Protein AF-A0A1W1UMK9-F1 (afdb_monomer_lite)

Sequence (109 aa):
MKTKRGYTLIELVIAIGVIVILGSSIVSAYINLNNSRSKIYEVQNINNKLQNAMEETVVKINGGEVMGFQNHDVNVKTKQISEDLFEVSVSFGEKYELKKLVKKGIHTD

Organism: NCBI:txid573058

pLDDT: mean 77.81, std 11.09, range [40.34, 92.06]

InterPro domains:
  IPR012902 Prokaryotic N-terminal methylation site [PF07963] (1-25)
  IPR012902 Prokaryotic N-terminal methylation site [PS00409] (5-25)
  IPR012902 Prokaryotic N-terminal methylation site [TIGR02532] (4-24)
  IPR045584 Pilin-like [SSF54523] (8-60)

Structure (mmCIF, N/CA/C/O backbone):
data_AF-A0A1W1UMK9-F1
#
_entry.id   AF-A0A1W1UMK9-F1
#
loop_
_atom_site.group_PDB
_atom_site.id
_atom_site.type_symbol
_atom_site.label_atom_id
_atom_site.label_alt_id
_ato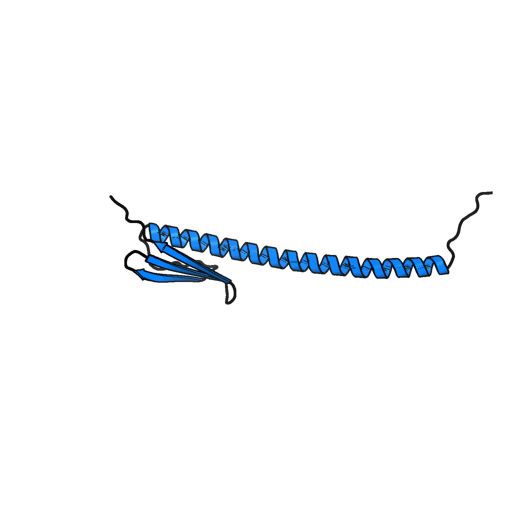m_site.label_comp_id
_atom_site.label_asym_id
_atom_site.label_entity_id
_atom_site.label_seq_id
_atom_site.pdbx_PDB_ins_code
_atom_site.Cartn_x
_atom_site.Cartn_y
_atom_site.Cartn_z
_atom_site.occupancy
_atom_site.B_iso_or_equiv
_atom_site.auth_seq_id
_atom_site.auth_comp_id
_atom_site.auth_asym_id
_atom_site.auth_atom_id
_atom_site.pdbx_PDB_model_num
ATOM 1 N N . MET A 1 1 ? -45.577 22.448 44.398 1.00 40.34 1 MET A N 1
ATOM 2 C CA . MET A 1 1 ? -44.291 21.872 44.857 1.00 40.34 1 MET A CA 1
ATOM 3 C C . MET A 1 1 ? -43.592 21.222 43.670 1.00 40.34 1 MET A C 1
ATOM 5 O O . MET A 1 1 ? -44.177 20.336 43.064 1.00 40.34 1 MET A O 1
ATOM 9 N N . LYS A 1 2 ? -42.394 21.686 43.283 1.00 48.56 2 LYS A N 1
ATOM 10 C CA . LYS A 1 2 ? -41.581 21.025 42.245 1.00 48.56 2 LYS A CA 1
ATOM 11 C C . LYS A 1 2 ? -40.927 19.792 42.872 1.00 48.56 2 LYS A C 1
ATOM 13 O O . LYS A 1 2 ? -40.090 19.935 43.759 1.00 48.56 2 LYS A O 1
ATOM 18 N N . THR A 1 3 ? -41.325 18.598 42.453 1.00 55.41 3 THR A N 1
ATOM 19 C CA . THR A 1 3 ? -40.679 17.345 42.856 1.00 55.41 3 THR A CA 1
ATOM 20 C C . THR A 1 3 ? -39.256 17.319 42.297 1.00 55.41 3 THR A C 1
ATOM 22 O O . THR A 1 3 ? -39.053 17.240 41.087 1.00 55.41 3 THR A O 1
ATOM 25 N N . LYS A 1 4 ? -38.248 17.421 43.173 1.00 61.03 4 LYS A N 1
ATOM 26 C CA . LYS A 1 4 ? -36.856 17.141 42.801 1.00 61.03 4 LYS A CA 1
ATOM 27 C C . LYS A 1 4 ? -36.753 15.638 42.531 1.00 61.03 4 LYS A C 1
ATOM 29 O O . LYS A 1 4 ? -36.795 14.846 43.466 1.00 61.03 4 LYS A O 1
ATOM 34 N N . ARG A 1 5 ? -36.681 15.247 41.258 1.00 66.94 5 ARG A N 1
ATOM 35 C CA . ARG A 1 5 ? -36.403 13.863 40.854 1.00 66.94 5 ARG A CA 1
ATOM 36 C C . ARG A 1 5 ? -34.903 13.619 41.031 1.00 66.94 5 ARG A C 1
ATOM 38 O O . ARG A 1 5 ? -34.106 14.213 40.313 1.00 66.94 5 ARG A O 1
ATOM 45 N N . GLY A 1 6 ? -34.535 12.839 42.044 1.00 72.06 6 GLY A N 1
ATOM 46 C CA . GLY A 1 6 ? -33.174 12.334 42.231 1.00 72.06 6 GLY A CA 1
ATOM 47 C C . GLY A 1 6 ? -33.021 10.971 41.562 1.00 72.06 6 GLY A C 1
ATOM 48 O O . GLY A 1 6 ? -33.998 10.233 41.465 1.00 72.06 6 GLY A O 1
ATOM 49 N N . TYR A 1 7 ? -31.811 10.653 41.107 1.00 80.12 7 TYR A N 1
ATOM 50 C CA . TYR A 1 7 ? -31.484 9.321 40.603 1.00 80.12 7 TYR A CA 1
ATOM 51 C C . TYR A 1 7 ? -31.220 8.375 41.768 1.00 80.12 7 TYR A C 1
ATOM 53 O O . TYR A 1 7 ? -30.568 8.738 42.751 1.00 80.12 7 TYR A O 1
ATOM 61 N N . THR A 1 8 ? -31.723 7.157 41.651 1.00 85.88 8 THR A N 1
ATOM 62 C CA . THR A 1 8 ? -31.405 6.083 42.587 1.00 85.88 8 THR A CA 1
ATOM 63 C C . THR A 1 8 ? -29.982 5.577 42.344 1.00 85.88 8 THR A C 1
ATOM 65 O O . THR A 1 8 ? -29.469 5.600 41.226 1.00 85.88 8 THR A O 1
ATOM 68 N N . LEU A 1 9 ? -29.323 5.090 43.400 1.00 85.19 9 LEU A N 1
ATOM 69 C CA . LEU A 1 9 ? -27.968 4.530 43.298 1.00 85.19 9 LEU A CA 1
ATOM 70 C C . LEU A 1 9 ? -27.885 3.396 42.265 1.00 85.19 9 LEU A C 1
ATOM 72 O O . LEU A 1 9 ? -26.884 3.272 41.566 1.00 85.19 9 LEU A O 1
ATOM 76 N N . ILE A 1 10 ? -28.952 2.603 42.131 1.00 88.19 10 ILE A N 1
ATOM 77 C CA . ILE A 1 10 ? -29.016 1.504 41.167 1.00 88.19 10 ILE A CA 1
ATOM 78 C C . ILE A 1 10 ? -29.052 2.001 39.715 1.00 88.19 10 ILE A C 1
ATOM 80 O O . ILE A 1 10 ? -28.339 1.457 38.875 1.00 88.19 10 ILE A O 1
ATOM 84 N N . GLU A 1 11 ? -29.797 3.072 39.421 1.00 85.62 11 GLU A N 1
ATOM 85 C CA . GLU A 1 11 ? -29.806 3.699 38.089 1.00 85.62 11 GLU A CA 1
ATOM 86 C C . GLU A 1 11 ? -28.413 4.208 37.712 1.00 85.62 11 GLU A C 1
ATOM 88 O O . GLU A 1 11 ? -27.995 4.091 36.560 1.00 85.62 11 GLU A O 1
ATOM 93 N N . LEU A 1 12 ? -27.662 4.712 38.693 1.00 88.12 12 LEU A N 1
ATOM 94 C CA . LEU A 1 12 ? -26.308 5.210 38.487 1.00 88.12 12 LEU A CA 1
ATOM 95 C C . LEU A 1 12 ? -25.319 4.077 38.160 1.00 88.12 12 LEU A C 1
ATOM 97 O O . LEU A 1 12 ? -24.511 4.210 37.243 1.00 88.12 12 LEU A O 1
ATOM 101 N N . VAL A 1 13 ? -25.421 2.938 38.852 1.00 89.81 13 VAL A N 1
ATOM 102 C CA . VAL A 1 13 ? -24.597 1.746 38.578 1.00 89.81 13 VAL A CA 1
ATOM 103 C C . VAL A 1 13 ? -24.891 1.177 37.188 1.00 89.81 13 VAL A C 1
ATOM 105 O O . VAL A 1 13 ? -23.961 0.870 36.440 1.00 89.81 13 VAL A O 1
ATOM 108 N N . ILE A 1 14 ? -26.170 1.087 36.812 1.00 91.31 14 ILE A N 1
ATOM 109 C CA . ILE A 1 14 ? -26.578 0.619 35.481 1.00 91.31 14 ILE A CA 1
ATOM 110 C C . ILE A 1 14 ? -26.043 1.564 34.397 1.00 91.31 14 ILE A C 1
ATOM 112 O O . ILE A 1 14 ? -25.474 1.100 33.408 1.00 91.31 14 ILE A O 1
ATOM 116 N N . ALA A 1 15 ? -26.157 2.881 34.595 1.00 89.56 15 ALA A N 1
ATOM 117 C CA . ALA A 1 15 ? -25.657 3.871 33.644 1.00 89.56 15 ALA A CA 1
ATOM 118 C C . ALA A 1 15 ? -24.137 3.763 33.433 1.00 89.56 15 ALA A C 1
ATOM 120 O O . ALA A 1 15 ? -23.677 3.764 32.290 1.00 89.56 15 ALA A O 1
ATOM 121 N N . ILE A 1 16 ? -23.358 3.602 34.508 1.00 90.88 16 ILE A N 1
ATOM 122 C CA . ILE A 1 16 ? -21.904 3.400 34.416 1.00 90.88 16 ILE A CA 1
ATOM 123 C C . ILE A 1 16 ? -21.588 2.114 33.644 1.00 90.88 16 ILE A C 1
ATOM 125 O O . ILE A 1 16 ? -20.738 2.133 32.753 1.00 90.88 16 ILE A O 1
ATOM 129 N N . GLY A 1 17 ? -22.299 1.018 33.928 1.00 89.88 17 GLY A N 1
ATOM 130 C CA . GLY A 1 17 ? -22.120 -0.249 33.217 1.00 89.88 17 GLY A CA 1
ATOM 131 C C . GLY A 1 17 ? -22.336 -0.113 31.706 1.00 89.88 17 GLY A C 1
ATOM 132 O O . GLY A 1 17 ? -21.502 -0.558 30.916 1.00 89.88 17 GLY A O 1
ATOM 133 N N . VAL A 1 18 ? -23.403 0.576 31.295 1.00 90.81 18 VAL A N 1
ATOM 134 C CA . VAL A 1 18 ? -23.694 0.838 29.875 1.00 90.81 18 VAL A CA 1
ATOM 135 C C . VAL A 1 18 ? -22.608 1.705 29.230 1.00 90.81 18 VAL A C 1
ATOM 137 O O . VAL A 1 18 ? -22.156 1.394 28.127 1.00 90.81 18 VAL A O 1
ATOM 140 N N . ILE A 1 19 ? -22.138 2.752 29.916 1.00 92.06 19 ILE A N 1
ATOM 141 C CA . ILE A 1 19 ? -21.075 3.635 29.405 1.00 92.06 19 ILE A CA 1
ATOM 142 C C . ILE A 1 19 ? -19.772 2.861 29.183 1.00 92.06 19 ILE A C 1
ATOM 144 O O . ILE A 1 19 ? -19.114 3.068 28.166 1.00 92.06 19 ILE A O 1
ATOM 148 N N . VAL A 1 20 ? -19.404 1.948 30.085 1.00 91.75 20 VAL A N 1
ATOM 149 C CA . VAL A 1 20 ? -18.180 1.141 29.948 1.00 91.75 20 VAL A CA 1
ATOM 150 C C . VAL A 1 20 ? -18.273 0.186 28.752 1.00 91.75 20 VAL A C 1
ATOM 152 O O . VAL A 1 20 ? -17.339 0.111 27.947 1.00 91.75 20 VAL A O 1
ATOM 155 N N . ILE A 1 21 ? -19.408 -0.499 28.588 1.00 88.06 21 ILE A N 1
ATOM 156 C CA . ILE A 1 21 ? -19.636 -1.415 27.457 1.00 88.06 21 ILE A CA 1
ATOM 157 C C . ILE A 1 21 ? -19.560 -0.652 26.127 1.00 88.06 21 ILE A C 1
ATOM 159 O O . ILE A 1 21 ? -18.822 -1.049 25.219 1.00 88.06 21 ILE A O 1
ATOM 163 N N . LEU A 1 22 ? -20.260 0.479 26.021 1.00 88.75 22 LEU A N 1
ATOM 164 C CA . LEU A 1 22 ? -20.251 1.297 24.806 1.00 88.75 22 LEU A CA 1
ATOM 165 C C . LEU A 1 22 ? -18.875 1.928 24.554 1.00 88.75 22 LEU A C 1
ATOM 167 O O . LEU A 1 22 ? -18.375 1.888 23.429 1.00 88.75 22 LEU A O 1
ATOM 171 N N . GLY A 1 23 ? -18.233 2.452 25.597 1.00 85.44 23 GLY A N 1
ATOM 172 C CA . GLY A 1 23 ? -16.923 3.091 25.512 1.00 85.44 23 GLY A CA 1
ATOM 173 C C . GLY A 1 23 ? -15.845 2.139 24.998 1.00 85.44 23 GLY A C 1
ATOM 174 O O . GLY A 1 23 ? -15.115 2.486 24.071 1.00 85.44 23 GLY A O 1
ATOM 175 N N . SER A 1 24 ? -15.791 0.912 25.525 1.00 82.50 24 SER A N 1
ATOM 176 C CA . SER A 1 24 ? -14.827 -0.105 25.073 1.00 82.50 24 SER A CA 1
ATOM 177 C C . SER A 1 24 ? -14.975 -0.458 23.584 1.00 82.50 24 SER A C 1
ATOM 179 O O . SER A 1 24 ? -13.976 -0.594 22.868 1.00 82.50 24 SER A O 1
ATOM 181 N N . SER A 1 25 ? -16.216 -0.525 23.097 1.00 79.38 25 SER A N 1
ATOM 182 C CA . SER A 1 25 ? -16.533 -0.833 21.699 1.00 79.38 25 SER A CA 1
ATOM 183 C C . SER A 1 25 ? -16.125 0.309 20.763 1.00 79.38 25 SER A C 1
ATOM 185 O O . SER A 1 25 ? -15.484 0.076 19.736 1.00 79.38 25 SER A O 1
ATOM 187 N N . ILE A 1 26 ? -16.433 1.554 21.142 1.00 85.88 26 ILE A N 1
ATOM 188 C CA . ILE A 1 26 ? -16.099 2.755 20.361 1.00 85.88 26 ILE A CA 1
ATOM 189 C C . ILE A 1 26 ? -14.580 2.946 20.275 1.00 85.88 26 ILE A C 1
ATOM 191 O O . ILE A 1 26 ? -14.052 3.182 19.187 1.00 85.88 26 ILE A O 1
ATOM 195 N N . VAL A 1 27 ? -13.864 2.799 21.395 1.00 82.69 27 VAL A N 1
ATOM 196 C CA . VAL A 1 27 ? -12.398 2.933 21.434 1.00 82.69 27 VAL A CA 1
ATOM 197 C C . VAL A 1 27 ? -11.729 1.874 20.557 1.00 82.69 27 VAL A C 1
ATOM 199 O O . VAL A 1 27 ? -10.855 2.206 19.755 1.00 82.69 27 VAL A O 1
ATOM 202 N N . SER A 1 28 ? -12.175 0.619 20.638 1.00 74.38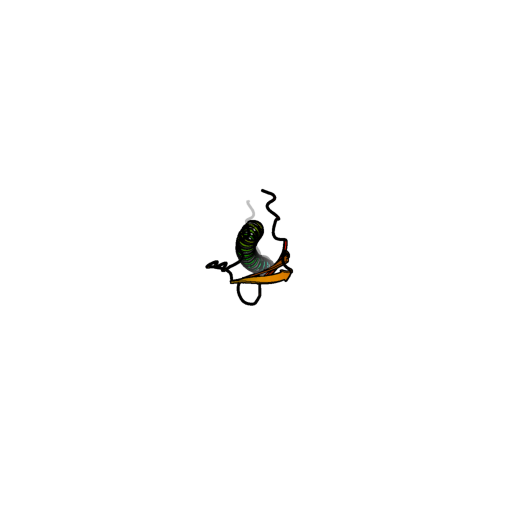 28 SER A N 1
ATOM 203 C CA . SER A 1 28 ? -11.630 -0.466 19.810 1.00 74.38 28 SER A CA 1
ATOM 204 C C . SER A 1 28 ? -11.854 -0.220 18.315 1.00 74.38 28 SER A C 1
ATOM 206 O O . SER A 1 28 ? -10.929 -0.379 17.514 1.00 74.38 28 SER A O 1
ATOM 208 N N . ALA A 1 29 ? -13.053 0.228 17.929 1.00 77.44 29 ALA A N 1
ATOM 209 C CA . ALA A 1 29 ? -13.356 0.585 16.545 1.00 77.44 29 ALA A CA 1
ATOM 210 C C . ALA A 1 29 ? -12.482 1.749 16.049 1.00 77.44 29 ALA A C 1
ATOM 212 O O . ALA A 1 29 ? -11.938 1.688 14.944 1.00 77.44 29 ALA A O 1
ATOM 213 N N . TYR A 1 30 ? -12.290 2.780 16.875 1.00 77.31 30 TYR A N 1
ATOM 214 C CA . TYR A 1 30 ? -11.455 3.932 16.540 1.00 77.31 30 TYR A CA 1
ATOM 215 C C . TYR A 1 30 ? -9.983 3.547 16.328 1.00 77.31 30 TYR A C 1
ATOM 217 O O . TYR A 1 30 ? -9.388 3.932 15.320 1.00 77.31 30 TYR A O 1
ATOM 225 N N . ILE A 1 31 ? -9.409 2.735 17.223 1.00 80.31 31 ILE A N 1
ATOM 226 C CA . ILE A 1 31 ? -8.028 2.241 17.095 1.00 80.31 31 ILE A CA 1
ATOM 227 C C . ILE A 1 31 ? -7.867 1.434 15.803 1.00 80.31 31 ILE A C 1
ATOM 229 O O . ILE A 1 31 ? -6.908 1.641 15.056 1.00 80.31 31 ILE A O 1
ATOM 233 N N . ASN A 1 32 ? -8.818 0.547 15.501 1.00 75.06 32 ASN A N 1
ATOM 234 C CA . ASN A 1 32 ? -8.746 -0.286 14.305 1.00 75.06 32 ASN A CA 1
ATOM 235 C C . ASN A 1 32 ? -8.835 0.549 13.013 1.00 75.06 32 ASN A C 1
ATOM 237 O O . ASN A 1 32 ? -8.070 0.332 12.070 1.00 75.06 32 ASN A O 1
ATOM 241 N N . LEU A 1 33 ? -9.716 1.555 12.984 1.00 73.62 33 LEU A N 1
ATOM 242 C CA . LEU A 1 33 ? -9.832 2.496 11.867 1.00 73.62 33 LEU A CA 1
ATOM 243 C C . LEU A 1 33 ? -8.565 3.336 11.690 1.00 73.62 33 LEU A C 1
ATOM 245 O O . LEU A 1 33 ? -8.125 3.525 10.557 1.00 73.62 33 LEU A O 1
ATOM 249 N N . ASN A 1 34 ? -7.958 3.815 12.777 1.00 74.00 34 ASN A N 1
ATOM 250 C CA . ASN A 1 34 ? -6.741 4.621 12.700 1.00 74.00 34 ASN A CA 1
ATOM 251 C C . ASN A 1 34 ? -5.542 3.793 12.207 1.00 74.00 34 ASN A C 1
ATOM 253 O O . ASN A 1 34 ? -4.816 4.215 11.306 1.00 74.00 34 ASN A O 1
ATOM 257 N N . ASN A 1 35 ? -5.394 2.567 12.716 1.00 73.19 35 ASN A N 1
ATOM 258 C CA . ASN A 1 35 ? -4.369 1.628 12.259 1.00 73.19 35 ASN A CA 1
ATOM 259 C C . ASN A 1 35 ? -4.564 1.242 10.786 1.00 73.19 35 ASN A C 1
ATOM 261 O O . ASN A 1 35 ? -3.591 1.139 10.040 1.00 73.19 35 ASN A O 1
ATOM 265 N N . SER A 1 36 ? -5.814 1.059 10.352 1.00 70.31 36 SER A N 1
ATOM 266 C CA . SER A 1 36 ? -6.139 0.764 8.953 1.00 70.31 36 SER A CA 1
ATOM 267 C C . SER A 1 36 ? -5.833 1.951 8.041 1.00 70.31 36 SER A C 1
ATOM 269 O O . SER A 1 36 ? -5.211 1.771 6.999 1.00 70.31 36 SER A O 1
ATOM 271 N N . ARG A 1 37 ? -6.193 3.176 8.447 1.00 70.38 37 ARG A N 1
ATOM 272 C CA . ARG A 1 37 ? -5.876 4.402 7.697 1.00 70.38 37 ARG A CA 1
ATOM 273 C C . ARG A 1 37 ? -4.373 4.594 7.543 1.00 70.38 37 ARG A C 1
ATOM 275 O O . ARG A 1 37 ? -3.924 4.825 6.429 1.00 70.38 37 ARG A O 1
ATOM 282 N N . SER A 1 38 ? -3.608 4.440 8.624 1.00 72.12 38 SER A N 1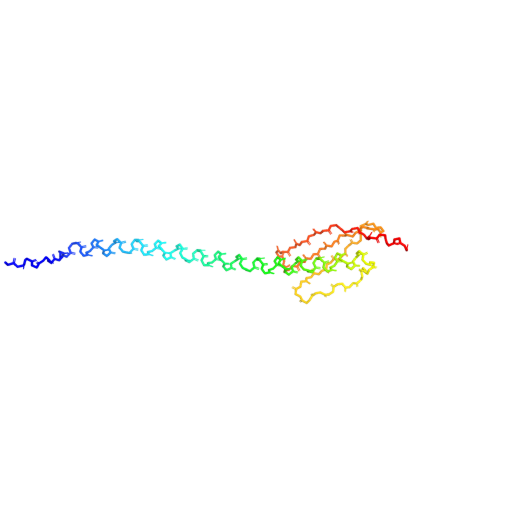
ATOM 283 C CA . SER A 1 38 ? -2.144 4.561 8.591 1.00 72.12 38 SER A CA 1
ATOM 284 C C . SER A 1 38 ? -1.515 3.598 7.575 1.00 72.12 38 SER A C 1
ATOM 286 O O . SER A 1 38 ? -0.768 4.021 6.695 1.00 72.12 38 SER A O 1
ATOM 288 N N . LYS A 1 39 ? -1.928 2.323 7.599 1.00 70.94 39 LYS A N 1
ATOM 289 C CA . LYS A 1 39 ? -1.468 1.317 6.628 1.00 70.94 39 LYS A CA 1
ATOM 290 C C . LYS A 1 39 ? -1.879 1.645 5.192 1.00 70.94 39 LYS A C 1
ATOM 292 O O . LYS A 1 39 ? -1.095 1.433 4.275 1.00 70.94 39 LYS A O 1
ATOM 297 N N . ILE A 1 40 ? -3.089 2.166 4.978 1.00 74.38 40 ILE A N 1
ATOM 298 C CA . ILE A 1 40 ? -3.557 2.560 3.640 1.00 74.38 40 ILE A CA 1
ATOM 299 C C . ILE A 1 40 ? -2.728 3.728 3.099 1.00 74.38 40 ILE A C 1
ATOM 301 O O . ILE A 1 40 ? -2.325 3.679 1.941 1.00 74.38 40 ILE A O 1
ATOM 305 N N . TYR A 1 41 ? -2.437 4.747 3.913 1.00 74.75 41 TYR A N 1
ATOM 306 C CA . TYR A 1 41 ? -1.604 5.876 3.487 1.00 74.75 41 TYR A CA 1
ATOM 307 C C . TYR A 1 41 ? -0.173 5.446 3.160 1.00 74.75 41 TYR A C 1
ATOM 309 O O . TYR A 1 41 ? 0.392 5.910 2.171 1.00 74.75 41 TYR A O 1
ATOM 317 N N . GLU A 1 42 ? 0.397 4.531 3.944 1.00 76.56 42 GLU A N 1
ATOM 318 C CA . GLU A 1 42 ? 1.719 3.965 3.670 1.00 76.56 42 GLU A CA 1
ATOM 319 C C . GLU A 1 42 ? 1.732 3.205 2.335 1.00 76.56 42 GLU A C 1
ATOM 321 O O . GLU A 1 42 ? 2.574 3.473 1.477 1.00 76.56 42 GLU A O 1
ATOM 326 N N . VAL A 1 43 ? 0.748 2.329 2.109 1.00 79.12 43 VAL A N 1
ATOM 327 C CA . VAL A 1 43 ? 0.622 1.569 0.856 1.00 79.12 43 VAL A CA 1
ATOM 328 C C . VAL A 1 43 ? 0.365 2.489 -0.338 1.00 79.12 43 VAL A C 1
ATOM 330 O O . VAL A 1 43 ? 0.954 2.279 -1.394 1.00 79.12 43 VAL A O 1
ATOM 333 N N . GLN A 1 44 ? -0.461 3.528 -0.192 1.00 82.19 44 GLN A N 1
ATOM 334 C CA . GLN A 1 44 ? -0.700 4.508 -1.257 1.00 82.19 44 GLN A CA 1
ATOM 335 C C . GLN A 1 44 ? 0.570 5.281 -1.615 1.00 82.19 44 GLN A C 1
ATOM 337 O O . GLN A 1 44 ? 0.869 5.449 -2.795 1.00 82.19 44 GLN A O 1
ATOM 342 N N . ASN A 1 45 ? 1.343 5.713 -0.616 1.00 83.75 45 ASN A N 1
ATOM 343 C CA . ASN A 1 45 ? 2.603 6.409 -0.853 1.00 83.75 45 ASN A CA 1
ATOM 344 C C . ASN A 1 45 ? 3.616 5.506 -1.575 1.00 83.75 45 ASN A C 1
ATOM 346 O O . ASN A 1 45 ? 4.228 5.926 -2.555 1.00 83.75 45 ASN A O 1
ATOM 350 N N . ILE A 1 46 ? 3.748 4.247 -1.140 1.00 83.88 46 ILE A N 1
ATOM 351 C CA . ILE A 1 46 ? 4.612 3.257 -1.800 1.00 83.88 46 ILE A CA 1
ATOM 352 C C . ILE A 1 46 ? 4.142 3.007 -3.237 1.00 83.88 46 ILE A C 1
ATOM 354 O O . ILE A 1 46 ? 4.959 3.028 -4.154 1.00 83.88 46 ILE A O 1
ATOM 358 N N . ASN A 1 47 ? 2.837 2.830 -3.455 1.00 83.31 47 ASN A N 1
ATOM 359 C CA . ASN A 1 47 ? 2.282 2.592 -4.785 1.00 83.31 47 ASN A CA 1
ATOM 360 C C . ASN A 1 47 ? 2.571 3.757 -5.743 1.00 83.31 47 ASN A C 1
ATOM 362 O O . ASN A 1 47 ? 3.029 3.526 -6.857 1.00 83.31 47 ASN A O 1
ATOM 366 N N . ASN A 1 48 ? 2.398 5.003 -5.291 1.00 86.31 48 ASN A N 1
ATOM 367 C CA . ASN A 1 48 ? 2.701 6.185 -6.101 1.00 86.31 48 ASN A CA 1
ATOM 368 C C . ASN A 1 48 ? 4.189 6.254 -6.477 1.00 86.31 48 ASN A C 1
ATOM 370 O O . ASN A 1 48 ? 4.522 6.523 -7.628 1.00 86.31 48 ASN A O 1
ATOM 374 N N . LYS A 1 49 ? 5.097 5.966 -5.533 1.00 84.81 49 LYS A N 1
ATOM 375 C CA . LYS A 1 49 ? 6.544 5.926 -5.808 1.00 84.81 49 LYS A CA 1
ATOM 376 C C . LYS A 1 49 ? 6.906 4.847 -6.827 1.00 84.81 49 LYS A C 1
ATOM 378 O O . LYS A 1 49 ? 7.655 5.114 -7.765 1.00 84.81 49 LYS A O 1
ATOM 383 N N . LEU A 1 50 ? 6.359 3.642 -6.655 1.00 85.62 50 LEU A N 1
ATOM 384 C CA . LEU A 1 50 ? 6.583 2.524 -7.570 1.00 85.62 50 LEU A CA 1
ATOM 385 C C . LEU A 1 50 ? 6.037 2.830 -8.970 1.00 85.62 50 LEU A C 1
ATOM 387 O O . LEU A 1 50 ? 6.719 2.561 -9.958 1.00 85.62 50 LEU A O 1
ATOM 391 N N . GLN A 1 51 ? 4.836 3.408 -9.061 1.00 86.56 51 GLN A N 1
ATOM 392 C CA . GLN A 1 51 ? 4.211 3.765 -10.331 1.00 86.56 51 GLN A CA 1
ATOM 393 C C . GLN A 1 51 ? 4.997 4.855 -11.065 1.00 86.56 51 GLN A C 1
ATOM 395 O O . GLN A 1 51 ? 5.302 4.674 -12.241 1.00 86.56 51 GLN A O 1
ATOM 400 N N . ASN A 1 52 ? 5.395 5.930 -10.380 1.00 87.06 52 ASN A N 1
ATOM 401 C CA . ASN A 1 52 ? 6.169 7.011 -10.994 1.00 87.06 52 ASN A CA 1
ATOM 402 C C . ASN A 1 52 ? 7.508 6.500 -11.545 1.00 87.06 52 ASN A C 1
ATOM 404 O O . ASN A 1 52 ? 7.839 6.742 -12.703 1.00 87.06 52 ASN A O 1
ATOM 408 N N . ALA A 1 53 ? 8.249 5.719 -10.754 1.00 85.31 53 ALA A N 1
ATOM 409 C CA . ALA A 1 53 ?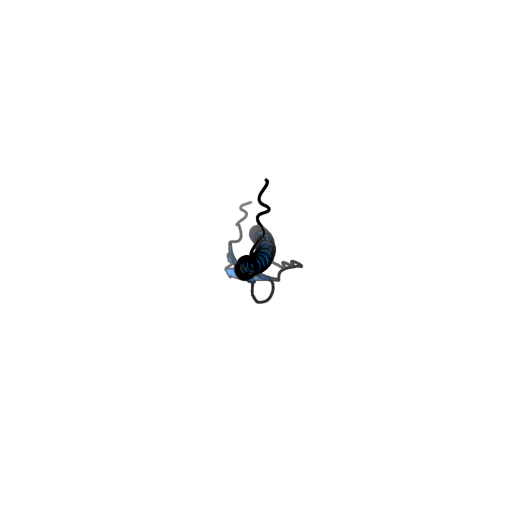 9.514 5.140 -11.203 1.00 85.31 53 ALA A CA 1
ATOM 410 C C . ALA A 1 53 ? 9.330 4.141 -12.359 1.00 85.31 53 ALA A C 1
ATOM 412 O O . ALA A 1 53 ? 10.171 4.064 -13.259 1.00 85.31 53 ALA A O 1
ATOM 413 N N . MET A 1 54 ? 8.228 3.385 -12.360 1.00 85.31 54 MET A N 1
ATOM 414 C CA . MET A 1 54 ? 7.872 2.498 -13.466 1.00 85.31 54 MET A CA 1
ATOM 415 C C . MET A 1 54 ? 7.594 3.299 -14.741 1.00 85.31 54 MET A C 1
ATOM 417 O O . MET A 1 54 ? 8.126 2.960 -15.793 1.00 85.31 54 MET A O 1
ATOM 421 N N . GLU A 1 55 ? 6.796 4.362 -14.663 1.00 84.94 55 GLU A N 1
ATOM 422 C CA . GLU A 1 55 ? 6.470 5.219 -15.807 1.00 84.94 55 GLU A CA 1
ATOM 423 C C . GLU A 1 55 ? 7.716 5.906 -16.377 1.00 84.94 55 GLU A C 1
ATOM 425 O O . GLU A 1 55 ? 7.943 5.837 -17.585 1.00 84.94 55 GLU A O 1
ATOM 430 N N . GLU A 1 56 ? 8.580 6.465 -15.527 1.00 84.31 56 GLU A N 1
ATOM 431 C CA . GLU A 1 56 ? 9.863 7.041 -15.950 1.00 84.31 56 GLU A CA 1
ATOM 432 C C . GLU A 1 56 ? 10.739 6.020 -16.687 1.00 84.31 56 GLU A C 1
ATOM 434 O O . GLU A 1 56 ? 11.336 6.326 -17.721 1.00 84.31 56 GLU A O 1
ATOM 439 N N . THR A 1 57 ? 10.799 4.790 -16.174 1.00 81.06 57 THR A N 1
ATOM 440 C CA . THR A 1 57 ? 11.596 3.715 -16.776 1.00 81.06 57 THR A CA 1
ATOM 441 C C . THR A 1 57 ? 11.009 3.264 -18.113 1.00 81.06 57 THR A C 1
ATOM 443 O O . THR A 1 57 ? 11.737 3.089 -19.089 1.00 81.06 57 THR A O 1
ATOM 446 N N . VAL A 1 58 ? 9.683 3.128 -18.190 1.00 81.94 58 VAL A N 1
ATOM 447 C CA . VAL A 1 58 ? 8.959 2.794 -19.425 1.00 81.94 58 VAL A CA 1
ATOM 448 C C . VAL A 1 58 ? 9.212 3.849 -20.503 1.00 81.94 58 VAL A C 1
ATOM 450 O O . VAL A 1 58 ? 9.504 3.493 -21.643 1.00 81.94 58 VAL A O 1
ATOM 453 N N . VAL A 1 59 ? 9.125 5.138 -20.157 1.00 82.88 59 VAL A N 1
ATOM 454 C CA . VAL A 1 59 ? 9.353 6.245 -21.099 1.00 82.88 59 VAL A CA 1
ATOM 455 C C . VAL A 1 59 ? 10.774 6.208 -21.653 1.00 82.88 59 VAL A C 1
ATOM 457 O O . VAL A 1 59 ? 10.955 6.328 -22.862 1.00 82.88 59 VAL A O 1
ATOM 460 N N . LYS A 1 60 ? 11.778 5.977 -20.804 1.00 78.12 60 LYS A N 1
ATOM 461 C CA . LYS A 1 60 ? 13.178 5.908 -21.243 1.00 78.12 60 LYS A CA 1
ATOM 462 C C . LYS A 1 60 ? 13.459 4.695 -22.133 1.00 78.12 60 LYS A C 1
ATOM 464 O O . LYS A 1 60 ? 14.090 4.853 -23.175 1.00 78.12 60 LYS A O 1
ATOM 469 N N . ILE A 1 61 ? 12.899 3.524 -21.807 1.00 78.31 61 ILE A N 1
ATOM 470 C CA . ILE A 1 61 ? 12.983 2.329 -22.669 1.00 78.31 61 ILE A CA 1
ATOM 471 C C . ILE A 1 61 ? 12.326 2.593 -24.027 1.00 78.31 61 ILE A C 1
ATOM 473 O O . ILE A 1 61 ? 12.883 2.225 -25.062 1.00 78.31 61 ILE A O 1
ATOM 477 N N . ASN A 1 62 ? 11.177 3.270 -24.043 1.00 77.31 62 ASN A N 1
ATOM 478 C CA . ASN A 1 62 ? 10.514 3.670 -25.284 1.00 77.31 62 ASN A CA 1
ATOM 479 C C . ASN A 1 62 ? 11.335 4.693 -26.086 1.00 77.31 62 ASN A C 1
ATOM 481 O O . ASN A 1 62 ? 11.319 4.637 -27.313 1.00 77.31 62 ASN A O 1
ATOM 485 N N . GLY A 1 63 ? 12.066 5.583 -25.409 1.00 73.00 63 GLY A N 1
ATOM 486 C CA . GLY A 1 63 ? 13.016 6.532 -26.001 1.00 73.00 63 GLY A CA 1
ATOM 487 C C . GLY A 1 63 ? 14.367 5.921 -26.395 1.00 73.00 63 GLY A C 1
ATOM 488 O O . GLY A 1 63 ? 15.220 6.616 -26.933 1.00 73.00 63 GLY A O 1
ATOM 489 N N . GLY A 1 64 ? 14.573 4.623 -26.150 1.00 68.06 64 GLY A N 1
ATOM 490 C CA . GLY A 1 64 ? 15.777 3.889 -26.537 1.00 68.06 64 GLY A CA 1
ATOM 491 C C . GLY A 1 64 ? 16.947 3.956 -25.553 1.00 68.06 64 GLY A C 1
ATOM 492 O O . GLY A 1 64 ? 17.982 3.343 -25.820 1.00 68.06 64 GLY A O 1
ATOM 493 N N . GLU A 1 65 ? 16.774 4.604 -24.401 1.00 67.56 65 GLU A N 1
ATOM 494 C CA . GLU A 1 65 ? 17.731 4.598 -23.296 1.00 67.56 65 GLU A CA 1
ATOM 495 C C . GLU A 1 65 ? 17.432 3.415 -22.367 1.00 67.56 65 GLU A C 1
ATOM 497 O O . GLU A 1 65 ? 16.375 3.353 -21.746 1.00 67.56 65 GLU A O 1
ATOM 502 N N . VAL A 1 66 ? 18.351 2.446 -22.277 1.00 63.34 66 VAL A N 1
ATOM 503 C CA . VAL A 1 66 ? 18.113 1.177 -21.550 1.00 63.34 66 VAL A CA 1
ATOM 504 C C . VAL A 1 66 ? 19.070 0.975 -20.365 1.00 63.34 66 VAL A C 1
ATOM 506 O O . VAL A 1 66 ? 18.987 -0.032 -19.665 1.00 63.34 66 VAL A O 1
ATOM 509 N N . MET A 1 67 ? 19.999 1.902 -20.104 1.00 56.62 67 MET A N 1
ATOM 510 C CA . MET A 1 67 ? 21.039 1.693 -19.089 1.00 56.62 67 MET A CA 1
ATOM 511 C C . MET A 1 67 ? 20.899 2.618 -17.879 1.00 56.62 67 MET A C 1
ATOM 513 O O . MET A 1 67 ? 20.957 3.835 -18.004 1.00 56.62 67 MET A O 1
ATOM 517 N N . GLY A 1 68 ? 20.802 2.003 -16.694 1.00 57.53 68 GLY A N 1
ATOM 518 C CA . GLY A 1 68 ? 21.062 2.650 -15.405 1.00 57.53 68 GLY A CA 1
ATOM 519 C C . GLY A 1 68 ? 19.948 3.554 -14.881 1.00 57.53 68 GLY A C 1
ATOM 520 O O . GLY A 1 68 ? 20.167 4.744 -14.671 1.00 57.53 68 GLY A O 1
ATOM 521 N N . PHE A 1 69 ? 18.769 2.996 -14.593 1.00 63.91 69 PHE A N 1
ATOM 522 C CA . PHE A 1 69 ? 17.719 3.730 -13.882 1.00 63.91 69 PHE A CA 1
ATOM 523 C C . PHE A 1 69 ? 18.007 3.732 -12.382 1.00 63.91 69 PHE A C 1
ATOM 525 O O . PHE A 1 69 ? 17.730 2.763 -11.679 1.00 63.91 69 PHE A O 1
ATOM 532 N N . GLN A 1 70 ? 18.595 4.820 -11.892 1.00 59.38 70 GLN A N 1
ATOM 533 C CA . GLN A 1 70 ? 18.710 5.058 -10.458 1.00 59.38 70 GLN A CA 1
ATOM 534 C C . GLN A 1 70 ? 17.534 5.914 -10.004 1.00 59.38 70 GLN A C 1
ATOM 536 O O . GLN A 1 70 ? 17.382 7.052 -10.444 1.00 59.38 70 GLN A O 1
ATOM 541 N N . ASN A 1 71 ? 16.710 5.366 -9.117 1.00 64.56 71 ASN A N 1
ATOM 542 C CA . ASN A 1 71 ? 15.727 6.127 -8.365 1.00 64.56 71 ASN A CA 1
ATOM 543 C C . ASN A 1 71 ? 16.110 6.022 -6.881 1.00 64.56 71 ASN A C 1
ATOM 545 O O . ASN A 1 71 ? 16.424 4.936 -6.401 1.00 64.56 71 ASN A O 1
ATOM 549 N N . HIS A 1 72 ? 16.175 7.152 -6.174 1.00 66.69 72 HIS A N 1
ATOM 550 C CA . HIS A 1 72 ? 16.717 7.206 -4.807 1.00 66.69 72 HIS A CA 1
ATOM 551 C C . HIS A 1 72 ? 15.861 6.427 -3.799 1.00 66.69 72 HIS A C 1
ATOM 553 O O . HIS A 1 72 ? 16.368 5.957 -2.784 1.00 66.69 72 HIS A O 1
ATOM 559 N N . ASP A 1 73 ? 14.571 6.279 -4.101 1.00 71.44 73 ASP A N 1
ATOM 560 C CA . ASP A 1 73 ? 13.589 5.732 -3.172 1.00 71.44 73 ASP A CA 1
ATOM 561 C C . ASP A 1 73 ? 13.203 4.279 -3.467 1.00 71.44 73 ASP A C 1
ATOM 563 O O . ASP A 1 73 ? 12.674 3.604 -2.587 1.00 71.44 73 ASP A O 1
ATOM 567 N N . VAL A 1 74 ? 13.419 3.791 -4.692 1.00 79.50 74 VAL A N 1
ATOM 568 C CA . VAL A 1 74 ? 12.968 2.468 -5.152 1.00 79.50 74 VAL A CA 1
ATOM 569 C C . VAL A 1 74 ? 14.043 1.796 -5.997 1.00 79.50 74 VAL A C 1
ATOM 571 O O . VAL A 1 74 ? 14.785 2.444 -6.730 1.00 79.50 74 VAL A O 1
ATOM 574 N N . 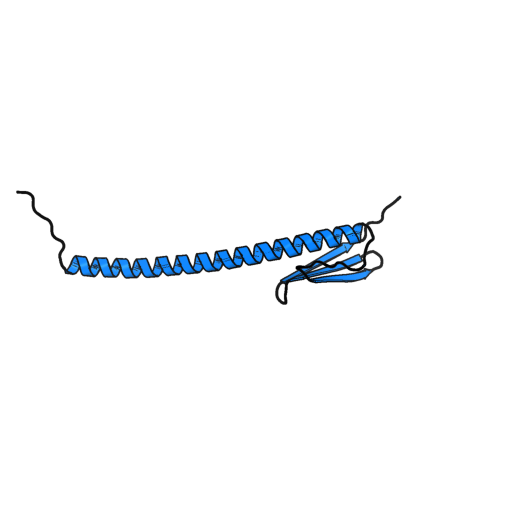ASN A 1 75 ? 14.111 0.472 -5.930 1.00 82.12 75 ASN A N 1
ATOM 575 C CA . ASN A 1 75 ? 15.053 -0.300 -6.724 1.00 82.12 75 ASN A CA 1
ATOM 576 C C . ASN A 1 75 ? 14.444 -0.617 -8.090 1.00 82.12 75 ASN A C 1
ATOM 578 O O . ASN A 1 75 ? 13.377 -1.223 -8.162 1.00 82.12 75 ASN A O 1
ATOM 582 N N . VAL A 1 76 ? 15.129 -0.243 -9.166 1.00 82.19 76 VAL A N 1
ATOM 583 C CA . VAL A 1 76 ? 14.680 -0.500 -10.537 1.00 82.19 76 VAL A CA 1
ATOM 584 C C . VAL A 1 76 ? 15.606 -1.526 -11.177 1.00 82.19 76 VAL A C 1
ATOM 586 O O . VAL A 1 76 ? 16.820 -1.341 -11.242 1.00 82.19 76 VAL A O 1
ATOM 589 N N . LYS A 1 77 ? 15.031 -2.615 -11.682 1.00 84.44 77 LYS A N 1
ATOM 590 C CA . LYS A 1 77 ? 15.726 -3.643 -12.456 1.00 84.44 77 LYS A CA 1
ATOM 591 C C . LYS A 1 77 ? 15.083 -3.752 -13.826 1.00 84.44 77 LYS A C 1
ATOM 593 O O . LYS A 1 77 ? 13.865 -3.821 -13.939 1.00 84.44 77 LYS A O 1
ATOM 598 N N . THR A 1 78 ? 15.910 -3.811 -14.861 1.00 81.88 78 THR A N 1
ATOM 599 C CA . THR A 1 78 ? 15.453 -4.041 -16.234 1.00 81.88 78 THR A CA 1
ATOM 600 C C . THR A 1 78 ? 16.114 -5.304 -16.757 1.00 81.88 78 THR A C 1
ATOM 602 O O . THR A 1 78 ? 17.334 -5.446 -16.669 1.00 81.88 78 THR A O 1
ATOM 605 N N . LYS A 1 79 ? 15.315 -6.233 -17.277 1.00 84.88 79 LYS A N 1
ATOM 606 C CA . LYS A 1 79 ? 15.778 -7.470 -17.903 1.00 84.88 79 LYS A CA 1
ATOM 607 C C . LYS A 1 79 ? 15.344 -7.472 -19.359 1.00 84.88 79 LYS A C 1
ATOM 609 O O . LYS A 1 79 ? 14.157 -7.402 -19.655 1.00 84.88 79 LYS A O 1
ATOM 614 N N . GLN A 1 80 ? 16.298 -7.579 -20.272 1.00 84.06 80 GLN A N 1
ATOM 615 C CA . GLN A 1 80 ? 15.991 -7.744 -21.686 1.00 84.06 80 GLN A CA 1
ATOM 616 C C . GLN A 1 80 ? 15.469 -9.165 -21.947 1.00 84.06 80 GLN A C 1
ATOM 618 O O . GLN A 1 80 ? 16.094 -10.140 -21.526 1.00 84.06 80 GLN A O 1
ATOM 623 N N . ILE A 1 81 ? 14.310 -9.272 -22.601 1.00 85.00 81 ILE A N 1
ATOM 624 C CA . ILE A 1 81 ? 13.671 -10.542 -22.980 1.00 85.00 81 ILE A CA 1
ATOM 625 C C . ILE A 1 81 ? 13.896 -10.831 -24.473 1.00 85.00 81 ILE A C 1
ATOM 627 O O . ILE A 1 81 ? 14.190 -11.968 -24.833 1.00 85.00 81 ILE A O 1
ATOM 631 N N . SER A 1 82 ? 13.805 -9.806 -25.327 1.00 83.44 82 SER A N 1
ATOM 632 C CA . SER A 1 82 ? 14.141 -9.852 -26.762 1.00 83.44 82 SER A CA 1
ATOM 633 C C . SER A 1 82 ? 14.795 -8.535 -27.205 1.00 83.44 82 SER A C 1
ATOM 635 O O . SER A 1 82 ? 14.985 -7.632 -26.390 1.00 83.44 82 SER A O 1
ATOM 637 N N . GLU A 1 83 ? 15.167 -8.400 -28.483 1.00 79.06 83 GLU A N 1
ATOM 638 C CA . GLU A 1 83 ? 15.752 -7.157 -29.027 1.00 79.06 83 GLU A CA 1
ATOM 639 C C . GLU A 1 83 ? 14.902 -5.910 -28.735 1.00 79.06 83 GLU A C 1
ATOM 641 O O . GLU A 1 83 ? 15.437 -4.835 -28.461 1.00 79.06 83 GLU A O 1
ATOM 646 N N . ASP A 1 84 ? 13.582 -6.069 -28.740 1.00 80.81 84 ASP A N 1
ATOM 647 C CA . ASP A 1 84 ? 12.592 -5.011 -28.591 1.00 80.81 84 ASP A CA 1
ATOM 648 C C . ASP A 1 84 ? 11.718 -5.146 -27.334 1.00 80.81 84 ASP A C 1
ATOM 650 O O . ASP A 1 84 ? 10.870 -4.288 -27.116 1.00 80.81 84 ASP A O 1
ATOM 654 N N . LEU A 1 85 ? 11.898 -6.170 -26.491 1.00 80.88 85 LEU A N 1
ATOM 655 C CA . LEU A 1 85 ? 11.071 -6.405 -25.301 1.00 80.88 85 LEU A CA 1
ATOM 656 C C . LEU A 1 85 ? 11.904 -6.443 -24.024 1.00 80.88 85 LEU A C 1
ATOM 658 O O . LEU A 1 85 ? 12.874 -7.196 -23.902 1.00 80.88 85 LEU A O 1
ATOM 662 N N . PHE A 1 86 ? 11.447 -5.692 -23.028 1.00 83.75 86 PHE A N 1
ATOM 663 C CA . PHE A 1 86 ? 12.092 -5.545 -21.733 1.00 83.75 86 PHE A CA 1
ATOM 664 C C . PHE A 1 86 ? 11.091 -5.812 -20.613 1.00 83.75 86 PHE A C 1
ATOM 666 O O . PHE A 1 86 ? 9.957 -5.345 -20.644 1.00 83.75 86 PHE A O 1
ATOM 673 N N . GLU A 1 87 ? 11.511 -6.554 -19.599 1.00 85.50 87 GLU A N 1
ATOM 674 C CA . GLU A 1 87 ? 10.807 -6.663 -18.328 1.00 85.50 87 GLU A CA 1
ATOM 675 C C . GLU A 1 87 ? 11.388 -5.635 -17.359 1.00 85.50 87 GLU A C 1
ATOM 677 O O . GLU A 1 87 ? 12.567 -5.692 -17.004 1.00 85.50 87 GLU A O 1
ATOM 682 N N . VAL A 1 88 ? 10.555 -4.696 -16.925 1.00 86.31 88 VAL A N 1
ATOM 683 C CA . VAL A 1 88 ? 10.892 -3.718 -15.892 1.00 86.31 88 VAL A CA 1
ATOM 684 C C . VAL A 1 88 ? 10.296 -4.189 -14.580 1.00 86.31 88 VAL A C 1
ATOM 686 O O . VAL A 1 88 ? 9.096 -4.447 -14.497 1.00 86.31 88 VAL A O 1
ATOM 689 N N . SER A 1 89 ? 11.133 -4.290 -13.556 1.00 85.75 89 SER A N 1
ATOM 690 C CA . SER A 1 89 ? 10.740 -4.588 -12.182 1.00 85.75 89 SER A CA 1
ATOM 691 C C . SER A 1 89 ? 11.144 -3.424 -11.285 1.00 85.75 89 SER A C 1
ATOM 693 O O . SER A 1 89 ? 12.325 -3.089 -11.203 1.00 85.75 89 SER A O 1
ATOM 695 N N . VAL A 1 90 ? 10.178 -2.807 -10.612 1.00 87.81 90 VAL A N 1
ATOM 696 C CA . VAL A 1 90 ? 10.410 -1.744 -9.626 1.00 87.81 90 VAL A CA 1
ATOM 697 C C . VAL A 1 90 ? 10.008 -2.277 -8.259 1.00 87.81 90 VAL A C 1
ATOM 699 O O . VAL A 1 90 ? 8.876 -2.729 -8.095 1.00 87.81 90 VAL A O 1
ATOM 702 N N . SER A 1 91 ? 10.907 -2.238 -7.278 1.00 85.75 91 SER A N 1
ATOM 703 C CA . SER A 1 91 ? 10.658 -2.771 -5.937 1.00 85.75 91 SER A CA 1
ATOM 704 C C . SER A 1 91 ? 10.951 -1.761 -4.828 1.00 85.75 91 SER A C 1
ATOM 706 O O . SER A 1 91 ? 11.907 -0.988 -4.900 1.00 85.75 91 SER A O 1
ATOM 708 N N . PHE A 1 92 ? 10.152 -1.809 -3.764 1.00 83.06 92 PHE A N 1
ATOM 709 C CA . PHE A 1 92 ? 10.336 -1.034 -2.537 1.00 83.06 92 PHE A CA 1
ATOM 710 C C . PHE A 1 92 ? 10.414 -1.993 -1.343 1.00 83.06 92 PHE A C 1
ATOM 712 O O . PHE A 1 92 ? 9.422 -2.620 -0.959 1.00 83.06 92 PHE A O 1
ATOM 719 N N . GLY A 1 93 ? 11.612 -2.130 -0.767 1.00 79.31 93 GLY A N 1
ATOM 720 C CA . GLY A 1 93 ? 11.900 -3.158 0.237 1.00 79.31 93 GLY A CA 1
ATOM 721 C C . GLY A 1 93 ? 11.710 -4.585 -0.302 1.00 79.31 93 GLY A C 1
ATOM 722 O O . GLY A 1 93 ? 11.781 -4.819 -1.505 1.00 79.31 93 GLY A O 1
ATOM 723 N N . GLU A 1 94 ? 11.462 -5.545 0.595 1.00 76.56 94 GLU A N 1
ATOM 724 C CA . GLU A 1 94 ? 11.275 -6.966 0.237 1.00 76.56 94 GLU A CA 1
ATOM 725 C C . GLU A 1 94 ? 9.821 -7.338 -0.102 1.00 76.56 94 GLU A C 1
ATOM 727 O O . GLU A 1 94 ? 9.566 -8.406 -0.650 1.00 76.56 94 GLU A O 1
ATOM 732 N N . LYS A 1 95 ? 8.850 -6.482 0.247 1.00 74.38 95 LYS A N 1
ATOM 733 C CA . LYS A 1 95 ? 7.414 -6.816 0.187 1.00 74.38 95 LYS A CA 1
ATOM 734 C C . LYS A 1 95 ? 6.670 -6.283 -1.032 1.00 74.38 95 LYS A C 1
ATOM 736 O O . LYS A 1 95 ? 5.615 -6.824 -1.349 1.00 74.38 95 LYS A O 1
ATOM 741 N N . TYR A 1 96 ? 7.159 -5.223 -1.672 1.00 79.88 96 TYR A N 1
ATOM 742 C CA . TYR A 1 96 ? 6.422 -4.539 -2.733 1.00 79.88 96 TYR A CA 1
ATOM 743 C C . TYR A 1 96 ? 7.232 -4.532 -4.024 1.00 79.88 96 TYR A C 1
ATOM 745 O O . TYR A 1 96 ? 8.338 -3.996 -4.063 1.00 79.88 96 TYR A O 1
ATOM 753 N N . GLU A 1 97 ? 6.669 -5.110 -5.082 1.00 84.12 97 GLU A N 1
ATOM 754 C CA . GLU A 1 97 ? 7.274 -5.179 -6.410 1.00 84.12 97 GLU A CA 1
ATOM 755 C C . GLU A 1 97 ? 6.193 -4.980 -7.481 1.00 84.12 97 GLU A C 1
ATOM 757 O O . GLU A 1 97 ? 5.131 -5.601 -7.429 1.00 84.12 97 GLU A O 1
ATOM 762 N N . LEU A 1 98 ? 6.467 -4.116 -8.458 1.00 84.62 98 LEU A N 1
ATOM 763 C CA . LEU A 1 98 ? 5.692 -3.974 -9.686 1.00 84.62 98 LEU A CA 1
ATOM 764 C C . LEU A 1 98 ? 6.521 -4.489 -10.854 1.00 84.62 98 LEU A C 1
ATOM 766 O O . LEU A 1 98 ? 7.676 -4.097 -11.010 1.00 84.62 98 LEU A O 1
ATOM 770 N N . LYS A 1 99 ? 5.911 -5.316 -11.705 1.00 87.94 99 LYS A N 1
ATOM 771 C CA . LYS A 1 99 ? 6.523 -5.812 -12.941 1.00 87.94 99 LYS A CA 1
ATOM 772 C C . LYS A 1 99 ? 5.699 -5.410 -14.144 1.00 87.94 99 LYS A C 1
ATOM 774 O O . LYS A 1 99 ? 4.471 -5.495 -14.112 1.00 87.94 99 LYS A O 1
ATOM 779 N N . LYS A 1 100 ? 6.370 -5.005 -15.215 1.00 85.31 100 LYS A N 1
ATOM 780 C CA . LYS A 1 100 ? 5.722 -4.670 -16.480 1.00 85.31 100 LYS A CA 1
ATOM 781 C C . LYS A 1 100 ? 6.608 -5.051 -17.655 1.00 85.31 100 LYS A C 1
ATOM 783 O O . LYS A 1 100 ? 7.809 -4.803 -17.642 1.00 85.31 100 LYS A O 1
ATOM 788 N N . LEU A 1 101 ? 5.989 -5.620 -18.684 1.00 84.31 101 LEU A N 1
ATOM 789 C CA . LEU A 1 101 ? 6.624 -5.819 -19.980 1.00 84.31 101 LEU A CA 1
ATOM 790 C C . LEU A 1 101 ? 6.484 -4.541 -20.807 1.00 84.31 101 LEU A C 1
ATOM 792 O O . LEU A 1 101 ? 5.388 -3.991 -20.944 1.00 84.31 101 LEU A O 1
ATOM 796 N N . VAL A 1 102 ? 7.603 -4.070 -21.339 1.00 82.12 102 VAL A N 1
ATOM 797 C CA . VAL A 1 102 ? 7.725 -2.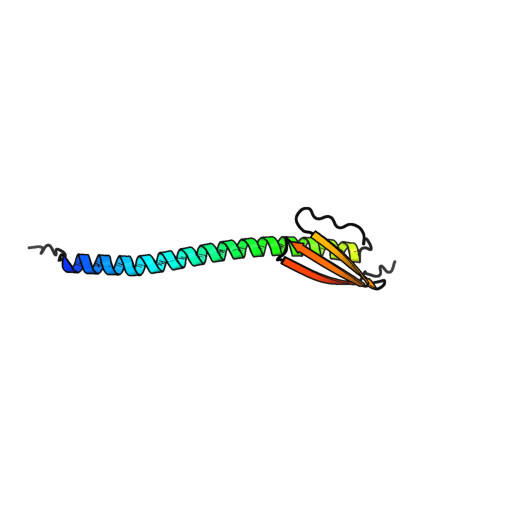828 -22.096 1.00 82.12 102 VAL A CA 1
ATOM 798 C C . VAL A 1 102 ? 8.385 -3.144 -23.422 1.00 82.12 102 VAL A C 1
ATOM 800 O O . VAL A 1 102 ? 9.475 -3.714 -23.464 1.00 82.12 102 VAL A O 1
ATOM 803 N N . LYS A 1 103 ? 7.714 -2.778 -24.510 1.00 80.31 103 LYS A N 1
ATOM 804 C CA . LYS A 1 103 ? 8.248 -2.924 -25.856 1.00 80.31 103 LYS A CA 1
ATOM 805 C C . LYS A 1 103 ? 8.919 -1.618 -26.268 1.00 80.31 103 LYS A C 1
ATOM 807 O O . LYS A 1 103 ? 8.267 -0.581 -26.230 1.00 80.31 103 LYS A O 1
ATOM 812 N N . LYS A 1 104 ? 10.185 -1.670 -26.674 1.00 73.25 104 LYS A N 1
ATOM 813 C CA . LYS A 1 104 ? 10.922 -0.529 -27.220 1.00 73.25 104 LYS A CA 1
ATOM 814 C C . LYS A 1 104 ? 10.173 0.013 -28.439 1.00 73.25 104 LYS A C 1
ATOM 816 O O . LYS A 1 104 ? 9.840 -0.737 -29.356 1.00 73.25 104 LYS A O 1
ATOM 821 N N . GLY A 1 105 ? 9.890 1.312 -28.432 1.00 64.62 105 GLY A N 1
ATOM 822 C CA . GLY A 1 105 ? 9.282 1.986 -29.573 1.00 64.62 105 GLY A CA 1
ATOM 823 C C . GLY A 1 105 ? 10.256 2.009 -30.748 1.00 64.62 105 GLY A C 1
ATOM 824 O O . GLY A 1 105 ? 11.412 2.397 -30.589 1.00 64.62 105 GLY A O 1
ATOM 825 N N . ILE A 1 106 ? 9.795 1.601 -31.929 1.00 55.81 106 ILE A N 1
ATOM 826 C CA . ILE A 1 106 ? 10.503 1.878 -33.180 1.00 55.81 106 ILE A CA 1
ATOM 827 C C . ILE A 1 106 ? 10.247 3.360 -33.468 1.00 55.81 106 ILE A C 1
ATOM 829 O O . ILE A 1 106 ? 9.124 3.726 -33.806 1.00 55.81 106 ILE A O 1
ATOM 833 N N . HIS A 1 107 ? 11.250 4.221 -33.279 1.00 51.75 107 HIS A N 1
ATOM 834 C CA . HIS A 1 107 ? 11.231 5.531 -33.928 1.00 51.75 107 HIS A CA 1
ATOM 835 C C . HIS A 1 107 ? 11.427 5.262 -35.420 1.00 51.75 107 HIS A C 1
ATOM 837 O O . HIS A 1 107 ? 12.515 4.895 -35.852 1.00 51.75 107 HIS A O 1
ATOM 843 N N . THR A 1 108 ? 10.345 5.326 -36.189 1.00 42.12 108 THR A N 1
ATOM 844 C CA . THR A 1 108 ? 10.456 5.609 -37.619 1.00 42.12 108 THR A CA 1
ATOM 845 C C . THR A 1 108 ? 10.804 7.085 -37.742 1.00 42.12 108 THR A C 1
ATOM 847 O O . THR A 1 108 ? 10.039 7.908 -37.236 1.00 42.12 108 THR A O 1
ATOM 850 N N . ASP A 1 109 ? 11.973 7.353 -38.327 1.00 43.03 109 ASP A N 1
ATOM 851 C CA . ASP A 1 109 ? 12.533 8.681 -38.621 1.00 43.03 109 ASP A CA 1
ATOM 852 C C . ASP A 1 109 ? 11.534 9.653 -39.275 1.00 43.03 109 ASP A C 1
ATOM 854 O O . ASP A 1 109 ? 10.686 9.197 -40.083 1.00 43.03 109 ASP A O 1
#

Secondary structure (DSSP, 8-state):
-----PPPHHHHHHHHHHHHHHHHHHHHHHHHHHHHHHHHHHHHHHHHHHHHHHHHHHHHHHTT--S----SSSEEEEEE-SSSEEEEEEEETTTEEEEEEEEPP----

Foldseek 3Di:
DDDPDDDDPVNVVVVVVVCVVVVVVVVVVVVVVVVVVVVVVVVVVVVVLQVVLVVVQLVCQQVVNNDDSDDPQWDWDWDDPDPFKIWIWIGGPPPDIDIDIHGHHPPPD

Radius of gyration: 29.14 Å; chains: 1; bounding box: 65×32×84 Å